Protein AF-A0A9D5SJC7-F1 (afdb_monomer_lite)

Structure (mmCIF, N/CA/C/O backbone):
data_AF-A0A9D5SJC7-F1
#
_entry.id   AF-A0A9D5SJC7-F1
#
loop_
_atom_site.group_PDB
_atom_site.id
_atom_site.type_symbol
_atom_site.label_atom_id
_atom_site.label_alt_id
_atom_site.label_comp_id
_atom_site.label_asym_id
_atom_site.label_entity_id
_atom_site.label_seq_id
_atom_site.pdbx_PDB_ins_code
_atom_site.Cartn_x
_atom_site.Cartn_y
_atom_site.Cartn_z
_atom_site.occupancy
_atom_site.B_iso_or_equiv
_atom_site.auth_seq_id
_atom_site.auth_comp_id
_atom_site.auth_asym_id
_atom_site.auth_atom_id
_atom_site.pdbx_PDB_model_num
ATOM 1 N N . MET A 1 1 ? 30.815 4.112 -34.346 1.00 65.75 1 MET A N 1
ATOM 2 C CA . MET A 1 1 ? 30.747 5.281 -33.435 1.00 65.75 1 MET A CA 1
ATOM 3 C C . MET A 1 1 ? 29.321 5.769 -33.195 1.00 65.75 1 MET A C 1
ATOM 5 O O . MET A 1 1 ? 28.910 5.738 -32.048 1.00 65.75 1 MET A O 1
ATOM 9 N N . ARG A 1 2 ? 28.527 6.136 -34.217 1.00 76.25 2 ARG A N 1
ATOM 10 C CA . ARG A 1 2 ? 27.119 6.562 -34.016 1.00 76.25 2 ARG A CA 1
ATOM 11 C C . ARG A 1 2 ? 26.259 5.520 -33.290 1.00 76.25 2 ARG A C 1
ATOM 13 O O . ARG A 1 2 ? 25.579 5.861 -32.335 1.00 76.25 2 ARG A O 1
ATOM 20 N N . SER A 1 3 ? 26.364 4.251 -33.681 1.00 81.38 3 SER A N 1
ATOM 21 C CA . SER A 1 3 ? 25.630 3.148 -33.047 1.00 81.38 3 SER A CA 1
ATOM 22 C C . SER A 1 3 ? 26.010 2.964 -31.575 1.00 81.38 3 SER A C 1
ATOM 24 O O . SER A 1 3 ? 25.138 2.770 -30.748 1.00 81.38 3 SER A O 1
ATOM 26 N N . PHE A 1 4 ? 27.295 3.119 -31.234 1.00 84.50 4 PHE A N 1
ATOM 27 C CA . PHE A 1 4 ? 27.781 3.026 -29.852 1.00 84.50 4 PHE A CA 1
ATOM 28 C C . PHE A 1 4 ? 27.215 4.145 -28.965 1.00 84.50 4 PHE A C 1
ATOM 30 O O . PHE A 1 4 ? 26.781 3.882 -27.850 1.00 84.50 4 PHE A O 1
ATOM 37 N N . ILE A 1 5 ? 27.146 5.378 -29.483 1.00 89.38 5 ILE A N 1
ATOM 38 C CA . ILE A 1 5 ? 26.544 6.518 -28.773 1.00 89.38 5 ILE A CA 1
ATOM 39 C C . ILE A 1 5 ? 25.044 6.286 -28.553 1.00 89.38 5 ILE A C 1
ATOM 41 O O . ILE A 1 5 ? 24.547 6.523 -27.458 1.00 89.38 5 ILE A O 1
ATOM 45 N N . ILE A 1 6 ? 24.329 5.787 -29.567 1.00 90.81 6 ILE A N 1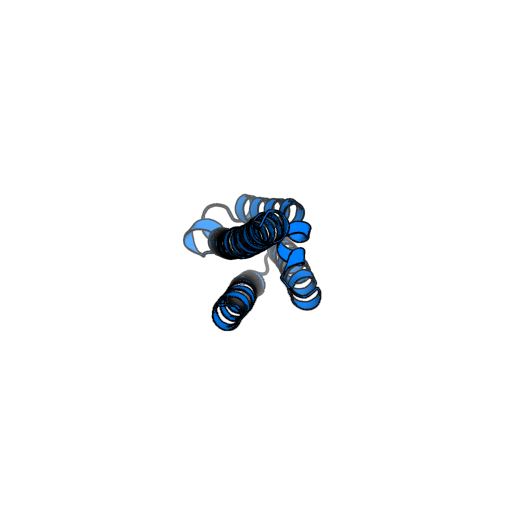
ATOM 46 C CA . ILE A 1 6 ? 22.891 5.494 -29.465 1.00 90.81 6 ILE A CA 1
ATOM 47 C C . ILE A 1 6 ? 22.633 4.388 -28.434 1.00 90.81 6 ILE A C 1
ATOM 49 O O . ILE A 1 6 ? 21.768 4.547 -27.579 1.00 90.81 6 ILE A O 1
ATOM 53 N N . THR A 1 7 ? 23.401 3.296 -28.464 1.00 91.31 7 THR A N 1
ATOM 54 C CA . THR A 1 7 ? 23.271 2.212 -27.480 1.00 91.31 7 THR A CA 1
ATOM 55 C C . THR A 1 7 ? 23.606 2.690 -26.068 1.00 91.31 7 THR A C 1
ATOM 57 O O . THR A 1 7 ? 22.888 2.353 -25.134 1.00 91.31 7 THR A O 1
ATOM 60 N N . SER A 1 8 ? 24.644 3.516 -25.906 1.00 89.81 8 SER A N 1
ATOM 61 C CA . SER A 1 8 ? 24.997 4.095 -24.606 1.00 89.81 8 SER A CA 1
ATOM 62 C C . SER A 1 8 ? 23.902 5.026 -24.076 1.00 89.81 8 SER A C 1
ATOM 64 O O . SER A 1 8 ? 23.569 4.942 -22.900 1.00 89.81 8 SER A O 1
ATOM 66 N N . LEU A 1 9 ? 23.294 5.855 -24.931 1.00 91.12 9 LEU A N 1
ATOM 67 C CA . LEU A 1 9 ? 22.158 6.704 -24.555 1.00 91.12 9 LEU A CA 1
ATOM 68 C C . LEU A 1 9 ? 20.939 5.882 -24.132 1.00 91.12 9 LEU A C 1
ATOM 70 O O . LEU A 1 9 ? 20.316 6.199 -23.122 1.00 91.12 9 LEU A O 1
ATOM 74 N N . LEU A 1 10 ? 20.613 4.822 -24.876 1.00 91.19 10 LEU A N 1
ATOM 75 C CA . LEU A 1 10 ? 19.519 3.913 -24.526 1.00 91.19 10 LEU A CA 1
ATOM 76 C C . LEU A 1 10 ? 19.773 3.227 -23.183 1.00 91.19 10 LEU A C 1
ATOM 78 O O . LEU A 1 10 ? 18.875 3.177 -22.351 1.00 91.19 10 LEU A O 1
ATOM 82 N N . PHE A 1 11 ? 20.999 2.758 -22.948 1.00 87.94 11 PHE A N 1
ATOM 83 C CA . PHE A 1 11 ? 21.379 2.125 -21.689 1.00 87.94 11 PHE A CA 1
ATOM 84 C C . PHE A 1 11 ? 21.231 3.080 -20.498 1.00 87.94 11 PHE A C 1
ATOM 86 O O . PHE A 1 11 ? 20.576 2.740 -19.516 1.00 87.94 11 PHE A O 1
ATOM 93 N N . THR A 1 12 ? 21.743 4.310 -20.611 1.00 88.62 12 THR A N 1
ATOM 94 C CA . THR A 1 12 ? 21.561 5.339 -19.576 1.00 88.62 12 THR A CA 1
ATOM 95 C C . THR A 1 12 ? 20.083 5.658 -19.350 1.00 88.62 12 THR A C 1
ATOM 97 O O . THR A 1 12 ? 19.655 5.807 -18.211 1.00 88.62 12 THR A O 1
ATOM 100 N N . CYS A 1 13 ? 19.284 5.727 -20.417 1.00 88.56 13 CYS A N 1
ATOM 101 C CA . CYS A 1 13 ? 17.852 5.997 -20.315 1.00 88.56 13 CYS A CA 1
ATOM 102 C C . CYS A 1 13 ? 17.119 4.895 -19.533 1.00 88.56 13 CYS A C 1
ATOM 104 O O . CYS A 1 13 ? 16.322 5.207 -18.652 1.00 88.56 13 CYS A O 1
ATOM 106 N N . VAL A 1 14 ? 17.445 3.623 -19.785 1.00 86.44 14 VAL A N 1
ATOM 107 C CA . VAL A 1 14 ? 16.894 2.483 -19.035 1.00 86.44 14 VAL A CA 1
ATOM 108 C C . VAL A 1 14 ? 17.279 2.556 -17.556 1.00 86.44 14 VAL A C 1
ATOM 110 O O . VAL A 1 14 ? 16.403 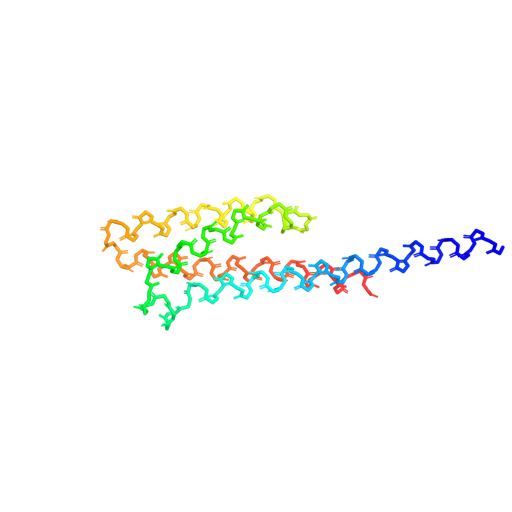2.431 -16.705 1.00 86.44 14 VAL A O 1
ATOM 113 N N . LEU A 1 15 ? 18.547 2.835 -17.235 1.00 85.00 15 LEU A N 1
ATOM 114 C CA . LEU A 1 15 ? 18.986 2.997 -15.842 1.00 85.00 15 LEU A CA 1
ATOM 115 C C . LEU A 1 15 ? 18.252 4.139 -15.129 1.00 85.00 15 LEU A C 1
ATOM 117 O O . LEU A 1 15 ? 17.838 3.980 -13.983 1.00 85.00 15 LEU A O 1
ATOM 121 N N . CYS A 1 16 ? 18.044 5.273 -15.806 1.00 86.12 16 CYS A N 1
ATOM 122 C CA . CYS A 1 16 ? 17.256 6.371 -15.252 1.00 86.12 16 CYS A CA 1
ATOM 123 C C . CYS A 1 16 ? 15.821 5.932 -14.950 1.00 86.12 16 CYS A C 1
ATOM 125 O O . CYS A 1 16 ? 15.327 6.224 -13.867 1.00 86.12 16 CYS A O 1
ATOM 127 N N . VAL A 1 17 ? 15.160 5.223 -15.872 1.00 84.25 17 VAL A N 1
ATOM 128 C CA . VAL A 1 17 ? 13.790 4.727 -15.662 1.00 84.25 17 VAL A CA 1
ATOM 129 C C . VAL A 1 17 ? 13.720 3.805 -14.448 1.00 84.25 17 VAL A C 1
ATOM 131 O O . VAL A 1 17 ? 12.860 4.012 -13.598 1.00 84.25 17 VAL A O 1
ATOM 134 N N . ILE A 1 18 ? 14.650 2.853 -14.330 1.00 82.44 18 ILE A N 1
ATOM 135 C CA . ILE A 1 18 ? 14.724 1.933 -13.187 1.00 82.44 18 ILE A CA 1
ATOM 136 C C . ILE A 1 18 ? 14.893 2.720 -11.876 1.00 82.44 18 ILE A C 1
ATOM 138 O O . ILE A 1 18 ? 14.156 2.504 -10.919 1.00 82.44 18 ILE A O 1
ATOM 142 N N . PHE A 1 19 ? 15.802 3.698 -11.840 1.00 82.62 19 PHE A N 1
ATOM 143 C CA . PHE A 1 19 ? 16.040 4.504 -10.641 1.00 82.62 19 PHE A CA 1
ATOM 144 C C . PHE A 1 19 ? 14.840 5.385 -10.256 1.00 82.62 19 PHE A C 1
ATOM 146 O O . PHE A 1 19 ? 14.482 5.477 -9.081 1.00 82.62 19 PHE A O 1
ATOM 153 N N . PHE A 1 20 ? 14.202 6.046 -11.228 1.00 84.44 20 PHE A N 1
ATOM 154 C CA . PHE A 1 20 ? 13.012 6.865 -10.975 1.00 84.44 20 PHE A CA 1
ATOM 155 C C . PHE A 1 20 ? 11.844 6.022 -10.476 1.00 84.44 20 PHE A C 1
ATOM 157 O O . PHE A 1 20 ? 11.158 6.424 -9.538 1.00 84.44 20 PHE A O 1
ATOM 164 N N . ASN A 1 21 ? 11.648 4.852 -11.075 1.00 83.88 21 ASN A N 1
ATOM 165 C CA . ASN A 1 21 ? 10.625 3.910 -10.663 1.00 83.88 21 ASN A CA 1
ATOM 166 C C . ASN A 1 21 ? 10.853 3.417 -9.227 1.00 83.88 21 ASN A C 1
ATOM 168 O O . ASN A 1 21 ? 9.930 3.462 -8.415 1.00 83.88 21 ASN A O 1
ATOM 172 N N . GLY A 1 22 ? 12.097 3.081 -8.879 1.00 83.19 22 GLY A N 1
ATOM 173 C CA . GLY A 1 22 ? 12.430 2.642 -7.530 1.00 83.19 22 GLY A CA 1
ATOM 174 C C . GLY A 1 22 ? 12.166 3.692 -6.454 1.00 83.19 22 GLY A C 1
ATOM 175 O O . GLY A 1 22 ? 11.570 3.404 -5.415 1.00 83.19 22 GLY A O 1
ATOM 176 N N . ASN A 1 23 ? 12.535 4.948 -6.723 1.00 84.62 23 ASN A N 1
ATOM 177 C CA . ASN A 1 23 ? 12.210 6.056 -5.821 1.00 84.62 23 ASN A CA 1
ATOM 178 C C . ASN A 1 23 ? 10.700 6.283 -5.704 1.00 84.62 23 ASN A C 1
ATOM 180 O O . ASN A 1 23 ? 10.197 6.550 -4.616 1.00 84.62 23 ASN A O 1
ATOM 184 N N . TYR A 1 24 ? 9.977 6.168 -6.816 1.00 87.88 24 TYR A N 1
ATOM 185 C CA . TYR A 1 24 ? 8.535 6.360 -6.840 1.00 87.88 24 TYR A CA 1
ATOM 186 C C . TYR A 1 24 ? 7.791 5.294 -6.021 1.00 87.88 24 TYR A C 1
ATOM 188 O O . TYR A 1 24 ? 6.876 5.632 -5.268 1.00 87.88 24 TYR A O 1
ATOM 196 N N . ILE A 1 25 ? 8.201 4.026 -6.110 1.00 87.25 25 ILE A N 1
ATOM 197 C CA . ILE A 1 25 ? 7.608 2.932 -5.328 1.00 87.25 25 ILE A CA 1
ATOM 198 C C . ILE A 1 25 ? 7.903 3.103 -3.836 1.00 87.25 25 ILE A C 1
ATOM 200 O O . ILE A 1 25 ? 6.979 2.999 -3.033 1.00 87.25 25 ILE A O 1
ATOM 204 N N . ASN A 1 26 ? 9.140 3.448 -3.463 1.00 87.00 26 ASN A N 1
ATOM 205 C CA . ASN A 1 26 ? 9.485 3.726 -2.064 1.00 87.00 26 ASN A CA 1
ATOM 206 C C . ASN A 1 26 ? 8.646 4.875 -1.491 1.00 87.00 26 ASN A C 1
ATOM 208 O O . ASN A 1 26 ? 8.041 4.726 -0.434 1.00 87.00 26 ASN A O 1
ATOM 212 N N . SER A 1 27 ? 8.539 5.988 -2.223 1.00 88.06 27 SER A N 1
ATOM 213 C CA . SER A 1 27 ? 7.714 7.127 -1.805 1.00 88.06 27 SER A CA 1
ATOM 214 C C . SER A 1 27 ? 6.231 6.757 -1.704 1.00 88.06 27 SER A C 1
ATOM 216 O O . SER A 1 27 ? 5.535 7.242 -0.815 1.00 88.06 27 SER A O 1
ATOM 218 N N . SER A 1 28 ? 5.745 5.872 -2.579 1.00 89.50 28 SER A N 1
ATOM 219 C CA . SER A 1 28 ? 4.365 5.386 -2.522 1.00 89.50 28 SER A CA 1
ATOM 220 C C . SER A 1 28 ? 4.113 4.507 -1.299 1.00 89.50 28 SER A C 1
ATOM 222 O O . SER A 1 28 ? 3.073 4.639 -0.660 1.00 89.50 28 SER A O 1
ATOM 224 N N . ALA A 1 29 ? 5.062 3.636 -0.950 1.00 89.69 29 ALA A N 1
ATOM 225 C CA . ALA A 1 29 ? 4.987 2.811 0.250 1.00 89.69 29 ALA A CA 1
ATOM 226 C C . ALA A 1 29 ? 5.011 3.669 1.525 1.00 89.69 29 ALA A C 1
ATOM 228 O O . ALA A 1 29 ? 4.184 3.463 2.409 1.00 89.69 29 ALA A O 1
ATOM 229 N N . GLU A 1 30 ? 5.892 4.671 1.593 1.00 91.00 30 GLU A N 1
ATOM 230 C CA . GLU A 1 30 ? 5.953 5.620 2.714 1.00 91.00 30 GLU A CA 1
ATOM 231 C C . GLU A 1 30 ? 4.632 6.379 2.893 1.00 91.00 30 GLU A C 1
ATOM 233 O O . GLU A 1 30 ? 4.115 6.453 4.006 1.00 91.00 30 GLU A O 1
ATOM 238 N N . TYR A 1 31 ? 4.032 6.864 1.801 1.00 91.62 31 TYR A N 1
ATOM 239 C CA . TYR A 1 31 ? 2.739 7.551 1.852 1.00 91.62 31 TYR A CA 1
ATOM 240 C C . TYR A 1 31 ? 1.605 6.644 2.355 1.00 91.62 31 TYR A C 1
ATOM 242 O O . TYR A 1 31 ? 0.756 7.071 3.140 1.00 91.62 31 TYR A O 1
ATOM 250 N N . ILE A 1 32 ? 1.583 5.380 1.916 1.00 92.19 32 ILE A N 1
ATOM 251 C CA . ILE A 1 32 ? 0.607 4.390 2.390 1.00 92.19 32 ILE A CA 1
ATOM 252 C C . ILE A 1 32 ? 0.752 4.184 3.900 1.00 92.19 32 ILE A C 1
ATOM 254 O O . ILE A 1 32 ? -0.255 4.203 4.606 1.00 92.19 32 ILE A O 1
ATOM 258 N N . VAL A 1 33 ? 1.986 4.031 4.392 1.00 92.75 33 VAL A N 1
ATOM 259 C CA . VAL A 1 33 ? 2.281 3.872 5.824 1.00 92.75 33 VAL A CA 1
ATOM 260 C C . VAL A 1 33 ? 1.825 5.094 6.616 1.00 92.75 33 VAL A C 1
ATOM 262 O O . VAL A 1 33 ? 1.137 4.927 7.619 1.00 92.75 33 VAL A O 1
ATOM 265 N N . GLU A 1 34 ? 2.125 6.306 6.144 1.00 90.88 34 GLU A N 1
ATOM 266 C CA . GLU A 1 34 ? 1.702 7.557 6.788 1.00 90.88 34 GLU A CA 1
ATOM 267 C C . GLU A 1 34 ? 0.172 7.630 6.935 1.00 90.88 34 GLU A C 1
ATOM 269 O O . GLU A 1 34 ? -0.343 8.005 7.988 1.00 90.88 34 GLU A O 1
ATOM 274 N N . CYS A 1 35 ? -0.580 7.209 5.911 1.00 88.25 35 CYS A N 1
ATOM 275 C CA . CYS A 1 35 ? -2.044 7.200 5.959 1.00 88.25 35 CYS A CA 1
ATOM 276 C C . CYS A 1 35 ? -2.610 6.244 7.014 1.00 88.25 35 CYS A C 1
ATOM 278 O O . CYS A 1 35 ? -3.715 6.466 7.503 1.00 88.25 35 CYS A O 1
ATOM 280 N N . VAL A 1 36 ? -1.889 5.180 7.362 1.00 89.38 36 VAL A N 1
ATOM 281 C CA . VAL A 1 36 ? -2.343 4.179 8.334 1.00 89.38 36 VAL A CA 1
ATOM 282 C C . VAL A 1 36 ? -1.553 4.211 9.634 1.00 89.38 36 VAL A C 1
ATOM 284 O O . VAL A 1 36 ? -1.714 3.293 10.432 1.00 89.38 36 VAL A O 1
ATOM 287 N N . GLU A 1 37 ? -0.734 5.229 9.887 1.00 88.44 37 GLU A N 1
ATOM 288 C CA . GLU A 1 37 ? 0.023 5.394 11.131 1.00 88.44 37 GLU A CA 1
ATOM 289 C C . GLU A 1 37 ? -0.887 5.867 12.277 1.00 88.44 37 GLU A C 1
ATOM 291 O O . GLU A 1 37 ? -1.799 6.663 12.062 1.00 88.44 37 GLU A O 1
ATOM 296 N N . ASP A 1 38 ? -0.663 5.380 13.507 1.00 81.50 38 ASP A N 1
ATOM 297 C CA . ASP A 1 38 ? -1.584 5.591 14.644 1.00 81.50 38 ASP A CA 1
ATOM 298 C C . ASP A 1 38 ? -1.872 7.070 14.907 1.00 81.50 38 ASP A C 1
ATOM 300 O O . ASP A 1 38 ? -3.031 7.459 15.019 1.00 81.50 38 ASP A O 1
ATOM 304 N N . ALA A 1 39 ? -0.837 7.911 14.931 1.00 76.69 39 ALA A N 1
ATOM 305 C CA . ALA A 1 39 ? -0.993 9.328 15.250 1.00 76.69 39 ALA A CA 1
ATOM 306 C C . ALA A 1 39 ? -1.852 10.088 14.225 1.00 76.69 39 ALA A C 1
ATOM 308 O O . ALA A 1 39 ? -2.623 10.973 14.594 1.00 76.69 39 ALA A O 1
ATOM 309 N N . HIS A 1 40 ? -1.721 9.748 12.943 1.00 75.88 40 HIS A N 1
ATOM 310 C CA . HIS A 1 40 ? -2.442 10.417 11.860 1.00 75.88 40 HIS A CA 1
ATOM 311 C C . HIS A 1 40 ? -3.844 9.847 11.681 1.00 75.88 40 HIS A C 1
ATOM 313 O O . HIS A 1 40 ? -4.818 10.589 11.549 1.00 75.88 40 HIS A O 1
ATOM 319 N N . PHE A 1 41 ? -3.948 8.520 11.747 1.00 83.44 41 PHE A N 1
ATOM 320 C CA . PHE A 1 41 ? -5.204 7.810 11.594 1.00 83.44 41 PHE A CA 1
ATOM 321 C C . PHE A 1 41 ? -6.161 8.100 12.751 1.00 83.44 41 PHE A C 1
ATOM 323 O O . PHE A 1 41 ? -7.345 8.286 12.511 1.00 83.44 41 PHE A O 1
ATOM 330 N N . GLU A 1 42 ? -5.690 8.182 14.000 1.00 86.75 42 GLU A N 1
ATOM 331 C CA . GLU A 1 42 ? -6.559 8.501 15.143 1.00 86.75 42 GLU A CA 1
ATOM 332 C C . GLU A 1 42 ? -7.054 9.959 15.133 1.00 86.75 42 GLU A C 1
ATOM 334 O O . GLU A 1 42 ? -8.136 10.237 15.653 1.00 86.75 42 GLU A O 1
ATOM 339 N N . ALA A 1 43 ? -6.301 10.883 14.526 1.00 86.62 43 ALA A N 1
ATOM 340 C CA . ALA A 1 43 ? -6.679 12.294 14.426 1.00 86.62 43 ALA A CA 1
ATOM 341 C C . ALA A 1 43 ? -7.796 12.541 13.397 1.00 86.62 43 ALA A C 1
ATOM 343 O O . ALA A 1 43 ? -8.689 13.354 13.641 1.00 86.62 43 ALA A O 1
ATOM 344 N N . ASP A 1 44 ? -7.752 11.840 12.261 1.00 91.44 44 ASP A N 1
ATOM 345 C CA . ASP A 1 44 ? -8.780 11.884 11.217 1.00 91.44 44 ASP A CA 1
ATOM 346 C C . ASP A 1 44 ? -8.900 10.519 10.511 1.00 91.44 44 ASP A C 1
ATOM 348 O O . ASP A 1 44 ? -8.319 10.315 9.438 1.00 91.44 44 ASP A O 1
ATOM 352 N N . PRO A 1 45 ? -9.647 9.561 11.094 1.00 88.94 45 PRO A N 1
ATOM 353 C CA . PRO A 1 45 ? -9.764 8.219 10.528 1.00 88.94 45 PRO A CA 1
ATOM 354 C C . PRO A 1 45 ? -10.413 8.220 9.142 1.00 88.94 45 PRO A C 1
ATOM 356 O O . PRO A 1 45 ? -9.966 7.519 8.237 1.00 88.94 45 PRO A O 1
ATOM 359 N N . VAL A 1 46 ? -11.459 9.033 8.958 1.00 92.38 46 VAL A N 1
ATOM 360 C CA . VAL A 1 46 ? -12.231 9.081 7.710 1.00 92.38 46 VAL A CA 1
ATOM 361 C C . VAL A 1 46 ? -11.382 9.665 6.588 1.00 92.38 46 VAL A C 1
ATOM 363 O O . VAL A 1 46 ? -11.247 9.030 5.542 1.00 92.38 46 VAL A O 1
ATOM 366 N N . GLY A 1 47 ? -10.757 10.824 6.811 1.00 91.56 47 GLY A N 1
ATOM 367 C CA . GLY A 1 47 ? -9.902 11.448 5.805 1.00 91.56 47 GLY A CA 1
ATOM 368 C C . GLY A 1 47 ? -8.627 10.651 5.533 1.00 91.56 47 GLY A C 1
ATOM 369 O O . GLY A 1 47 ? -8.087 10.704 4.430 1.00 91.56 47 GLY A O 1
ATOM 370 N N . SER A 1 48 ? -8.136 9.870 6.495 1.00 92.69 48 SER A N 1
ATOM 371 C CA . SER A 1 48 ? -6.998 8.967 6.280 1.00 92.69 48 SER A CA 1
ATOM 372 C C . SER A 1 48 ? -7.357 7.780 5.382 1.00 92.69 48 SER A C 1
ATOM 374 O O . SER A 1 48 ? -6.612 7.489 4.447 1.00 92.69 48 SER A O 1
ATOM 376 N N . ILE A 1 49 ? -8.528 7.162 5.584 1.00 93.31 49 ILE A N 1
ATOM 377 C CA . ILE A 1 49 ? -9.042 6.109 4.691 1.00 93.31 49 ILE A CA 1
ATOM 378 C C . ILE A 1 49 ? -9.280 6.668 3.283 1.00 93.31 49 ILE A C 1
ATOM 380 O O . ILE A 1 49 ? -8.805 6.089 2.312 1.00 93.31 49 ILE A O 1
ATOM 384 N N . GLU A 1 50 ? -9.946 7.818 3.153 1.00 94.19 50 GLU A N 1
ATOM 385 C CA . GLU A 1 50 ? -10.242 8.413 1.839 1.00 94.19 50 GLU A CA 1
ATOM 386 C C . GLU A 1 50 ? -8.977 8.793 1.058 1.00 94.19 50 GLU A C 1
ATOM 388 O O . GLU A 1 50 ? -8.910 8.601 -0.161 1.00 94.19 50 GLU A O 1
ATOM 393 N N . ARG A 1 51 ? -7.955 9.316 1.749 1.00 93.88 51 ARG A N 1
ATOM 394 C CA . ARG A 1 51 ? -6.647 9.608 1.146 1.00 93.88 51 ARG A CA 1
ATOM 395 C C . ARG A 1 51 ? -5.953 8.340 0.679 1.00 93.88 51 ARG A C 1
ATOM 397 O O . ARG A 1 51 ? -5.454 8.325 -0.443 1.00 93.88 51 ARG A O 1
ATOM 404 N N . LEU A 1 52 ? -5.968 7.286 1.492 1.00 94.69 52 LEU A N 1
ATOM 405 C CA . LEU A 1 52 ? -5.396 5.994 1.127 1.00 94.69 52 LEU A CA 1
ATOM 406 C C . LEU A 1 52 ? -6.094 5.395 -0.103 1.00 94.69 52 LEU A C 1
ATOM 408 O O . LEU A 1 52 ? -5.423 5.004 -1.056 1.00 94.69 52 LEU A O 1
ATOM 412 N N . GLU A 1 53 ? -7.429 5.379 -0.118 1.00 94.81 53 GLU A N 1
ATOM 413 C CA . GLU A 1 53 ? -8.239 4.887 -1.240 1.00 94.81 53 GLU A CA 1
ATOM 414 C C . GLU A 1 53 ? -7.959 5.670 -2.529 1.00 94.81 53 GLU A C 1
ATOM 416 O O . GLU A 1 53 ? -7.733 5.084 -3.592 1.00 94.81 53 GLU A O 1
ATOM 421 N N . SER A 1 54 ? -7.944 7.002 -2.434 1.00 94.31 54 SER A N 1
ATOM 422 C CA . SER A 1 54 ? -7.699 7.887 -3.576 1.00 94.31 54 SER A CA 1
ATOM 423 C C . SER A 1 54 ? -6.283 7.713 -4.113 1.00 94.31 54 SER A C 1
ATOM 425 O O . SER A 1 54 ? -6.091 7.514 -5.314 1.00 94.31 54 SER A O 1
ATOM 427 N N . PHE A 1 55 ? -5.295 7.711 -3.218 1.00 94.06 55 PHE A N 1
ATOM 428 C CA . PHE A 1 55 ? -3.901 7.501 -3.575 1.00 94.06 55 PHE A CA 1
ATOM 429 C C . PHE A 1 55 ? -3.695 6.148 -4.250 1.00 94.06 55 PHE A C 1
ATOM 431 O O . PHE A 1 55 ? -3.067 6.079 -5.308 1.00 94.06 55 PHE A O 1
ATOM 438 N N . TRP A 1 56 ? -4.244 5.075 -3.679 1.00 94.56 56 TRP A N 1
ATOM 439 C CA . TRP A 1 56 ? -4.103 3.744 -4.248 1.00 94.56 56 TRP A CA 1
ATOM 440 C C . TRP A 1 56 ? -4.730 3.669 -5.639 1.00 94.56 56 TRP A C 1
ATOM 442 O O . TRP A 1 56 ? -4.071 3.256 -6.590 1.00 94.56 56 TRP A O 1
ATOM 452 N N . LYS A 1 57 ? -5.952 4.179 -5.808 1.00 93.25 57 LYS A N 1
ATOM 453 C CA . LYS A 1 57 ? -6.649 4.194 -7.100 1.00 93.25 57 LYS A CA 1
ATOM 454 C C . LYS A 1 57 ? -5.885 4.949 -8.193 1.00 93.25 57 LYS A C 1
ATOM 456 O O . LYS A 1 57 ? -5.893 4.529 -9.349 1.00 93.25 57 LYS A O 1
ATOM 461 N N . GLU A 1 58 ? -5.232 6.057 -7.852 1.00 92.38 58 GLU A N 1
ATOM 462 C CA . GLU A 1 58 ? -4.464 6.863 -8.809 1.00 92.38 58 GLU A CA 1
ATOM 463 C C . GLU A 1 58 ? -3.102 6.255 -9.171 1.00 92.38 58 GLU A C 1
ATOM 465 O O . GLU A 1 58 ? -2.578 6.501 -10.264 1.00 92.38 58 GLU A O 1
ATOM 470 N N . ASN A 1 59 ? -2.510 5.478 -8.261 1.00 90.19 59 ASN A N 1
ATOM 471 C CA . ASN A 1 59 ? -1.111 5.063 -8.360 1.00 90.19 59 ASN A CA 1
ATOM 472 C C . ASN A 1 59 ? -0.918 3.546 -8.534 1.00 90.19 59 ASN A C 1
ATOM 474 O O . ASN A 1 59 ? 0.159 3.135 -8.967 1.00 90.19 59 ASN A O 1
ATOM 478 N N . GLN A 1 60 ? -1.953 2.718 -8.341 1.00 88.81 60 GLN A N 1
ATOM 479 C CA . GLN A 1 60 ? -1.904 1.255 -8.496 1.00 88.81 60 GLN A CA 1
ATOM 480 C C . GLN A 1 60 ? -1.308 0.826 -9.843 1.00 88.81 60 GLN A C 1
ATOM 482 O O . GLN A 1 60 ? -0.440 -0.041 -9.887 1.00 88.81 60 GLN A O 1
ATOM 487 N N . ALA A 1 61 ? -1.719 1.459 -10.947 1.00 85.25 61 ALA A N 1
ATOM 488 C CA . ALA A 1 61 ? -1.216 1.123 -12.280 1.00 85.25 61 ALA A CA 1
ATOM 489 C C . ALA A 1 61 ? 0.288 1.405 -12.446 1.00 85.25 61 ALA A C 1
ATOM 491 O O . ALA A 1 61 ? 0.965 0.708 -13.196 1.00 85.25 61 ALA A O 1
ATOM 492 N N . LYS A 1 62 ? 0.811 2.424 -11.755 1.00 83.75 62 LYS A N 1
ATOM 493 C CA . LYS A 1 62 ? 2.233 2.789 -11.799 1.00 83.75 62 LYS A CA 1
ATOM 494 C C . LYS A 1 62 ? 3.056 1.859 -10.913 1.00 83.75 62 LYS A C 1
ATOM 496 O O . LYS A 1 62 ? 4.087 1.370 -11.352 1.00 83.75 62 LYS A O 1
ATOM 501 N N . VAL A 1 63 ? 2.565 1.561 -9.708 1.00 83.31 63 VAL A N 1
ATOM 502 C CA . VAL A 1 63 ? 3.183 0.580 -8.800 1.00 83.31 63 VAL A CA 1
ATOM 503 C C . VAL A 1 63 ? 3.214 -0.811 -9.455 1.00 83.31 63 VAL A C 1
ATOM 505 O O . VAL A 1 63 ? 4.228 -1.505 -9.409 1.00 83.31 63 VAL A O 1
ATOM 508 N N . GLY A 1 64 ? 2.152 -1.182 -10.175 1.00 80.75 64 GLY A N 1
ATOM 509 C CA . GLY A 1 64 ? 2.056 -2.452 -10.895 1.00 80.7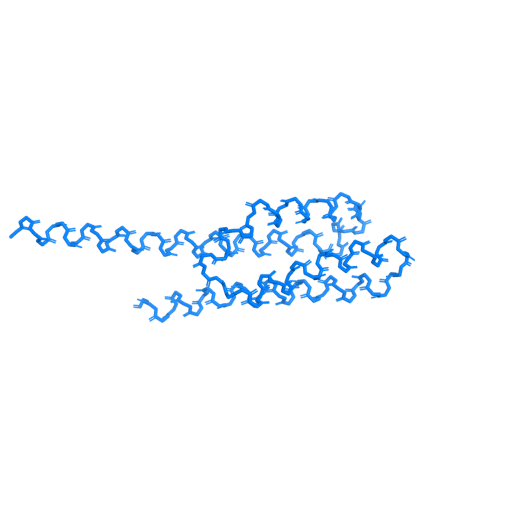5 64 GLY A CA 1
ATOM 510 C C . GLY A 1 64 ? 2.969 -2.614 -12.110 1.00 80.75 64 GLY A C 1
ATOM 511 O O . GLY A 1 64 ? 2.967 -3.678 -12.721 1.00 80.75 64 GLY A O 1
ATOM 512 N N . LEU A 1 65 ? 3.774 -1.606 -12.465 1.00 77.19 65 LEU A N 1
ATOM 513 C CA . LEU A 1 65 ? 4.831 -1.778 -13.467 1.00 77.19 65 LEU A CA 1
ATOM 514 C C . LEU A 1 65 ? 5.985 -2.647 -12.955 1.00 77.19 65 LEU A C 1
ATOM 516 O O . LEU A 1 65 ? 6.701 -3.225 -13.769 1.00 77.19 65 LEU A O 1
ATOM 520 N N . SER A 1 66 ? 6.172 -2.724 -11.633 1.00 74.00 66 SER A N 1
ATOM 521 C CA . SER A 1 66 ? 7.336 -3.399 -11.021 1.00 74.00 66 SER A CA 1
ATOM 522 C C . SER A 1 66 ? 6.977 -4.334 -9.871 1.00 74.00 66 SER A C 1
ATOM 524 O O . SER A 1 66 ? 7.795 -5.144 -9.448 1.00 74.00 66 SER A O 1
ATOM 526 N N . VAL A 1 67 ? 5.736 -4.263 -9.396 1.00 80.19 67 VAL A N 1
ATOM 527 C CA . VAL A 1 67 ? 5.203 -5.111 -8.332 1.00 80.19 67 VAL A CA 1
ATOM 528 C C . VAL A 1 67 ? 4.289 -6.177 -8.933 1.00 80.19 67 VAL A C 1
ATOM 530 O O . VAL A 1 67 ? 3.554 -5.916 -9.886 1.00 80.19 67 VAL A O 1
ATOM 533 N N . GLY A 1 68 ? 4.322 -7.388 -8.373 1.00 82.06 68 GLY A N 1
ATOM 534 C CA . GLY A 1 68 ? 3.446 -8.476 -8.794 1.00 82.06 68 GLY A CA 1
ATOM 535 C C . GLY A 1 68 ? 1.966 -8.174 -8.542 1.00 82.06 68 GLY A C 1
ATOM 536 O O . GLY A 1 68 ? 1.596 -7.530 -7.562 1.00 82.06 68 GLY A O 1
ATOM 537 N N . TYR A 1 69 ? 1.089 -8.687 -9.413 1.00 83.25 69 TYR A N 1
ATOM 538 C CA . TYR A 1 69 ? -0.366 -8.537 -9.258 1.00 83.25 69 TYR A CA 1
ATOM 539 C C . TYR A 1 69 ? -0.874 -9.048 -7.906 1.00 83.25 69 TYR A C 1
ATOM 541 O O . TYR A 1 69 ? -1.789 -8.469 -7.340 1.00 83.25 69 TYR A O 1
ATOM 549 N N . LYS A 1 70 ? -0.232 -10.081 -7.348 1.00 88.19 70 LYS A N 1
ATOM 550 C CA . LYS A 1 70 ? -0.596 -10.645 -6.047 1.00 88.19 70 LYS A CA 1
ATOM 551 C C . LYS A 1 70 ? -0.499 -9.608 -4.924 1.00 88.19 70 LYS A C 1
ATOM 553 O O . LYS A 1 70 ? -1.383 -9.544 -4.076 1.00 88.19 70 LYS A O 1
ATOM 558 N N . GLU A 1 71 ? 0.569 -8.823 -4.895 1.00 87.44 71 GLU A N 1
ATOM 559 C CA . GLU A 1 71 ? 0.796 -7.800 -3.876 1.00 87.44 71 GLU A CA 1
ATOM 560 C C . GLU A 1 71 ? -0.133 -6.592 -4.086 1.00 87.44 71 GLU A C 1
ATOM 562 O O . GLU A 1 71 ? -0.632 -6.026 -3.113 1.00 87.44 71 GLU A O 1
ATOM 567 N N . LEU A 1 72 ? -0.435 -6.240 -5.343 1.00 89.94 72 LEU A N 1
ATOM 568 C CA . LEU A 1 72 ? -1.406 -5.187 -5.674 1.00 89.94 72 LEU A CA 1
ATOM 569 C C . LEU A 1 72 ? -2.834 -5.563 -5.257 1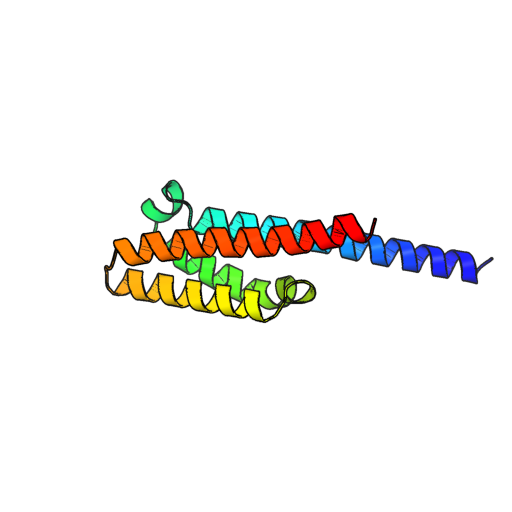.00 89.94 72 LEU A C 1
ATOM 571 O O . LEU A 1 72 ? -3.555 -4.740 -4.688 1.00 89.94 72 LEU A O 1
ATOM 575 N N . ASP A 1 73 ? -3.247 -6.793 -5.547 1.00 92.50 73 ASP A N 1
ATOM 576 C CA . ASP A 1 73 ? -4.572 -7.298 -5.195 1.00 92.50 73 ASP A CA 1
ATOM 577 C C . ASP A 1 73 ? -4.696 -7.377 -3.671 1.00 92.50 73 ASP A C 1
ATOM 579 O O . ASP A 1 73 ? -5.644 -6.840 -3.105 1.00 92.50 73 ASP A O 1
ATOM 583 N N . ARG A 1 74 ? -3.662 -7.895 -2.987 1.00 94.00 74 ARG A N 1
ATOM 584 C CA . ARG A 1 74 ? -3.597 -7.921 -1.517 1.00 94.00 74 ARG A CA 1
ATOM 585 C C . ARG A 1 74 ? -3.746 -6.527 -0.906 1.00 94.00 74 ARG A C 1
ATOM 587 O O . ARG A 1 74 ? -4.502 -6.371 0.046 1.00 94.00 74 ARG A O 1
ATOM 594 N N . MET A 1 75 ? -3.042 -5.520 -1.423 1.00 94.44 75 MET A N 1
ATOM 595 C CA . MET A 1 75 ? -3.176 -4.145 -0.927 1.00 94.44 75 MET A CA 1
ATOM 596 C C . MET A 1 75 ? -4.593 -3.597 -1.153 1.00 94.44 75 MET A C 1
ATOM 598 O O . MET A 1 75 ? -5.157 -2.964 -0.264 1.00 94.44 75 MET A O 1
ATOM 602 N N . SER A 1 76 ? -5.191 -3.876 -2.313 1.00 95.06 76 SER A N 1
ATOM 603 C CA . SER A 1 76 ? -6.562 -3.451 -2.630 1.00 95.06 76 SER A CA 1
ATOM 604 C C . SER A 1 76 ? -7.581 -4.065 -1.669 1.00 95.06 76 SER A C 1
ATOM 606 O O . SER A 1 76 ? -8.421 -3.346 -1.129 1.00 95.06 76 SER A O 1
ATOM 608 N N . ASP A 1 77 ? -7.466 -5.368 -1.409 1.00 96.88 77 ASP A N 1
ATOM 609 C CA . ASP A 1 77 ? -8.333 -6.092 -0.478 1.00 96.88 77 ASP A CA 1
ATOM 610 C C . ASP A 1 77 ? -8.210 -5.528 0.942 1.00 96.88 77 ASP A C 1
ATOM 612 O O . ASP A 1 77 ? -9.214 -5.250 1.592 1.00 96.88 77 ASP A O 1
ATOM 616 N N . LEU A 1 78 ? -6.983 -5.259 1.402 1.00 97.19 78 LEU A N 1
ATOM 617 C CA . LEU A 1 78 ? -6.745 -4.682 2.726 1.00 97.19 78 LEU A CA 1
ATOM 618 C C . LEU A 1 78 ? -7.335 -3.272 2.880 1.00 97.19 78 LEU A C 1
ATOM 620 O O . LEU A 1 78 ? -7.837 -2.936 3.950 1.00 97.19 78 LEU A O 1
ATOM 624 N N . ILE A 1 79 ? -7.305 -2.443 1.834 1.00 96.00 79 ILE A N 1
ATOM 625 C CA . ILE A 1 79 ? -7.923 -1.108 1.863 1.00 96.00 79 ILE A CA 1
ATOM 626 C C . ILE A 1 79 ? -9.453 -1.220 1.968 1.00 96.00 79 ILE A C 1
ATOM 628 O O . ILE A 1 79 ? -10.072 -0.499 2.755 1.00 96.00 79 ILE A O 1
ATOM 632 N N . ILE A 1 80 ? -10.061 -2.155 1.230 1.00 96.62 80 ILE A N 1
ATOM 633 C CA . ILE A 1 80 ? -11.506 -2.428 1.297 1.00 96.62 80 ILE A CA 1
ATOM 634 C C . ILE A 1 80 ? -11.894 -2.941 2.690 1.00 96.62 80 ILE A C 1
ATOM 636 O O . ILE A 1 80 ? -12.872 -2.471 3.281 1.00 96.62 80 ILE A O 1
ATOM 640 N N . ASP A 1 81 ? -11.113 -3.871 3.236 1.00 96.75 81 ASP A N 1
ATOM 641 C CA . ASP A 1 81 ? -11.307 -4.407 4.581 1.00 96.75 81 ASP A CA 1
ATOM 642 C C . ASP A 1 81 ? -11.195 -3.302 5.636 1.00 96.75 81 ASP A C 1
ATOM 644 O O . ASP A 1 81 ? -12.024 -3.231 6.544 1.00 96.75 81 ASP A O 1
ATOM 648 N N . LEU A 1 82 ? -10.227 -2.389 5.499 1.00 96.44 82 LEU A N 1
ATOM 649 C CA . LEU A 1 82 ? -10.044 -1.268 6.420 1.00 96.44 82 LEU A CA 1
ATOM 650 C C . LEU A 1 82 ? -11.298 -0.391 6.494 1.00 96.44 82 LEU A C 1
ATOM 652 O O . LEU A 1 82 ? -11.791 -0.122 7.592 1.00 96.44 82 LEU A O 1
ATOM 656 N N . ARG A 1 83 ? -11.830 0.028 5.338 1.00 95.88 83 ARG A N 1
ATOM 657 C CA . ARG A 1 83 ? -13.083 0.795 5.252 1.00 95.88 83 ARG A CA 1
ATOM 658 C C . ARG A 1 83 ? -14.237 0.013 5.873 1.00 95.88 83 ARG A C 1
ATOM 660 O O . ARG A 1 83 ? -14.964 0.556 6.702 1.00 95.88 83 ARG A O 1
ATOM 667 N N . THR A 1 84 ? -14.368 -1.263 5.526 1.00 96.44 84 THR A N 1
ATOM 668 C CA . THR A 1 84 ? -15.458 -2.121 6.003 1.00 96.44 84 THR A CA 1
ATOM 669 C C . THR A 1 84 ? -15.443 -2.253 7.527 1.00 96.44 84 THR A C 1
ATOM 671 O O . THR A 1 84 ? -16.455 -2.011 8.184 1.00 96.44 84 THR A O 1
ATOM 674 N N . TYR A 1 85 ? -14.298 -2.587 8.128 1.00 96.25 85 TYR A N 1
ATOM 675 C CA . TYR A 1 85 ? -14.193 -2.722 9.582 1.00 96.25 85 TYR A CA 1
ATOM 676 C C . TYR A 1 85 ? -14.345 -1.389 10.312 1.00 96.25 85 TYR A C 1
ATOM 678 O O . TYR A 1 85 ? -14.899 -1.366 11.414 1.00 96.25 85 TYR A O 1
ATOM 686 N N . PHE A 1 86 ? -13.911 -0.288 9.696 1.00 94.75 86 PHE A N 1
ATOM 687 C CA . PHE A 1 86 ? -14.138 1.050 10.226 1.00 94.75 86 PHE A CA 1
ATOM 688 C C . PHE A 1 86 ? -15.635 1.391 10.279 1.00 94.75 86 PHE A C 1
ATOM 690 O O . PHE A 1 86 ? -16.128 1.811 11.324 1.00 94.75 86 PHE A O 1
ATOM 697 N N . GLU A 1 87 ? -16.378 1.144 9.198 1.00 95.06 87 GLU A N 1
ATOM 698 C CA . GLU A 1 87 ? -17.828 1.381 9.136 1.00 95.06 87 GLU A CA 1
ATOM 699 C C . GLU A 1 87 ? -18.621 0.483 10.095 1.00 95.06 87 GLU A C 1
ATOM 701 O O . GLU A 1 87 ? -19.628 0.908 10.662 1.00 95.06 87 GLU A O 1
ATOM 706 N N . LEU A 1 88 ? -18.143 -0.741 10.329 1.00 95.75 88 LEU A N 1
ATOM 707 C CA . LEU A 1 88 ? -18.708 -1.667 11.314 1.00 95.75 88 LEU A CA 1
ATOM 708 C C . LEU A 1 88 ? -18.347 -1.313 12.768 1.00 95.75 88 LEU A C 1
ATOM 710 O O . LEU A 1 88 ? -18.860 -1.947 13.692 1.00 95.75 88 LEU A O 1
ATOM 714 N N . GLY A 1 89 ? -17.463 -0.335 12.992 1.00 92.75 89 GLY A N 1
ATOM 715 C CA . GLY A 1 89 ? -16.992 0.052 14.323 1.00 92.75 89 GLY A CA 1
ATOM 716 C C . GLY A 1 89 ? -16.107 -0.999 15.004 1.00 92.75 89 GLY A C 1
ATOM 717 O O . GLY A 1 89 ? -15.977 -0.990 16.228 1.00 92.75 89 GLY A O 1
ATOM 718 N N . ASN A 1 90 ? -15.504 -1.917 14.241 1.00 94.81 90 ASN A N 1
ATOM 719 C CA . ASN A 1 90 ? -14.650 -2.977 14.775 1.00 94.81 90 ASN A CA 1
ATOM 720 C C . ASN A 1 90 ? -13.198 -2.492 14.910 1.00 94.81 90 ASN A C 1
ATOM 722 O O . ASN A 1 90 ? -12.362 -2.707 14.032 1.00 94.81 90 ASN A O 1
ATOM 726 N N . SER A 1 91 ? -12.895 -1.831 16.029 1.00 90.94 91 SER A N 1
ATOM 727 C CA . SER A 1 91 ? -11.585 -1.215 16.277 1.00 90.94 91 SER A CA 1
ATOM 728 C C . SER A 1 91 ? -10.413 -2.198 16.265 1.00 90.94 91 SER A C 1
ATOM 730 O O . SER A 1 91 ? -9.306 -1.816 15.884 1.00 90.94 91 SER A O 1
ATOM 732 N N . ASP A 1 92 ? -10.634 -3.443 16.688 1.00 93.75 92 ASP A N 1
ATOM 733 C CA . ASP A 1 92 ? -9.570 -4.446 16.775 1.00 93.75 92 ASP A CA 1
ATOM 734 C C . ASP A 1 92 ? -9.157 -4.923 15.380 1.00 93.75 92 ASP A C 1
ATOM 736 O O . ASP A 1 92 ? -7.964 -4.971 15.068 1.00 93.75 92 ASP A O 1
ATOM 740 N N . GLU A 1 93 ? -10.131 -5.179 14.502 1.00 95.38 93 GLU A N 1
ATOM 741 C CA . GLU A 1 93 ? -9.843 -5.517 13.105 1.00 95.38 93 GLU A CA 1
ATOM 742 C C . GLU A 1 93 ? -9.286 -4.314 12.332 1.00 95.38 93 GLU A C 1
ATOM 744 O O . GLU A 1 93 ? -8.367 -4.491 11.538 1.00 95.38 93 GLU A O 1
ATOM 749 N N . VAL A 1 94 ? -9.722 -3.080 12.619 1.00 93.75 94 VAL A N 1
ATOM 750 C CA . VAL A 1 94 ? -9.106 -1.870 12.034 1.00 93.75 94 VAL A CA 1
ATOM 751 C C . VAL A 1 94 ? -7.613 -1.806 12.356 1.00 93.75 94 VAL A C 1
ATOM 753 O O . VAL A 1 94 ? -6.796 -1.623 11.455 1.00 93.75 94 VAL A O 1
ATOM 756 N N . LYS A 1 95 ? -7.224 -1.996 13.623 1.00 93.31 95 LYS A N 1
ATOM 757 C CA . LYS A 1 95 ? -5.805 -2.007 14.018 1.00 93.31 95 LYS A CA 1
ATOM 758 C C . LYS A 1 95 ? -5.034 -3.114 13.311 1.00 93.31 95 LYS A C 1
ATOM 760 O O . LYS A 1 95 ? -3.948 -2.873 12.791 1.00 93.31 95 LYS A O 1
ATOM 765 N N . ARG A 1 96 ? -5.607 -4.316 13.257 1.00 94.88 96 ARG A N 1
ATOM 766 C CA . ARG A 1 96 ? -4.990 -5.460 12.585 1.00 94.88 96 ARG A CA 1
ATOM 767 C C . ARG A 1 96 ? -4.771 -5.195 11.096 1.00 94.88 96 ARG A C 1
ATOM 769 O O . ARG A 1 96 ? -3.672 -5.425 10.600 1.00 94.88 96 ARG A O 1
ATOM 776 N N . VAL A 1 97 ? -5.784 -4.701 10.388 1.00 95.38 97 VAL A N 1
ATOM 777 C CA . VAL A 1 97 ? -5.688 -4.412 8.952 1.00 95.38 97 VAL A CA 1
ATOM 778 C C . VAL A 1 97 ? -4.673 -3.305 8.679 1.00 95.38 97 VAL A C 1
ATOM 780 O O . VAL A 1 97 ? -3.884 -3.434 7.749 1.00 95.38 97 VAL A O 1
ATOM 783 N N . ARG A 1 98 ? -4.599 -2.271 9.524 1.00 94.56 98 ARG A N 1
ATOM 784 C CA . ARG A 1 98 ? -3.569 -1.225 9.409 1.00 94.56 98 ARG A CA 1
ATOM 785 C C . ARG A 1 98 ? -2.151 -1.795 9.495 1.00 94.56 98 ARG A C 1
ATOM 787 O O . ARG A 1 98 ? -1.314 -1.444 8.671 1.00 94.56 98 ARG A O 1
ATOM 794 N N . VAL A 1 99 ? -1.895 -2.729 10.414 1.00 94.31 99 VAL A N 1
ATOM 795 C CA . VAL A 1 99 ? -0.600 -3.433 10.489 1.00 94.31 99 VAL A CA 1
ATOM 796 C C . VAL A 1 99 ? -0.322 -4.223 9.206 1.00 94.31 99 VAL A C 1
ATOM 798 O O . VAL A 1 99 ? 0.771 -4.127 8.656 1.00 94.31 99 VAL A O 1
ATOM 801 N N . LEU A 1 100 ? -1.315 -4.946 8.678 1.00 95.31 100 LEU A N 1
ATOM 802 C CA . LEU A 1 100 ? -1.164 -5.708 7.432 1.00 95.31 100 LEU A CA 1
ATOM 803 C C . LEU A 1 100 ? -0.901 -4.811 6.212 1.00 95.31 100 LEU A C 1
ATOM 805 O O . LEU A 1 100 ? -0.172 -5.215 5.304 1.00 95.31 100 LEU A O 1
ATOM 809 N N . ILE A 1 101 ? -1.470 -3.603 6.184 1.00 95.44 101 ILE A N 1
ATOM 810 C CA . ILE A 1 101 ? -1.193 -2.599 5.150 1.00 95.44 101 ILE A CA 1
ATOM 811 C C . ILE A 1 101 ? 0.268 -2.156 5.230 1.00 95.44 101 ILE A C 1
ATOM 813 O O . ILE A 1 101 ? 0.944 -2.139 4.203 1.00 95.44 101 ILE A O 1
ATOM 817 N N . VAL A 1 102 ? 0.779 -1.868 6.432 1.00 94.12 102 VAL A N 1
ATOM 818 C CA . VAL A 1 102 ? 2.192 -1.505 6.630 1.00 94.12 102 VAL A CA 1
ATOM 819 C C . VAL A 1 102 ? 3.118 -2.638 6.186 1.00 94.12 102 VAL A C 1
ATOM 821 O O . VAL A 1 102 ? 4.057 -2.393 5.433 1.00 94.12 102 VAL A O 1
ATOM 824 N N . GLU A 1 103 ? 2.837 -3.882 6.582 1.00 92.88 103 GLU A N 1
ATOM 825 C CA . GLU A 1 103 ? 3.622 -5.049 6.154 1.00 92.88 103 GLU A CA 1
ATOM 826 C C . GLU A 1 103 ? 3.619 -5.214 4.629 1.00 92.88 103 GLU A C 1
ATOM 828 O O . GLU A 1 103 ? 4.660 -5.455 4.022 1.00 92.88 103 GLU A O 1
ATOM 833 N N . THR A 1 104 ? 2.459 -5.044 3.990 1.00 92.81 104 THR A N 1
ATOM 834 C CA . THR A 1 104 ? 2.337 -5.165 2.530 1.00 92.81 104 THR A CA 1
ATOM 835 C C . THR A 1 104 ? 3.060 -4.016 1.816 1.00 92.81 104 THR A C 1
ATOM 837 O O . THR A 1 104 ? 3.697 -4.236 0.787 1.00 92.81 104 THR A O 1
ATOM 840 N N . ALA A 1 105 ? 3.022 -2.797 2.362 1.00 91.50 105 ALA A N 1
ATOM 841 C CA . ALA A 1 105 ? 3.775 -1.659 1.838 1.00 91.50 105 ALA A CA 1
ATOM 842 C C . ALA A 1 105 ? 5.298 -1.871 1.955 1.00 91.50 105 ALA A C 1
ATOM 844 O O . ALA A 1 105 ? 6.034 -1.571 1.012 1.00 91.50 105 ALA A O 1
ATOM 845 N N . ASP A 1 106 ? 5.772 -2.445 3.065 1.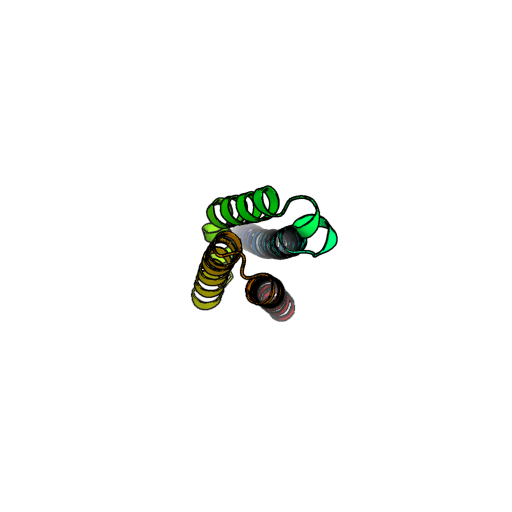00 89.94 106 ASP A N 1
ATOM 846 C CA . ASP A 1 106 ? 7.185 -2.802 3.240 1.00 89.94 106 ASP A CA 1
ATOM 847 C C . ASP A 1 106 ? 7.615 -3.924 2.279 1.00 89.94 106 ASP A C 1
ATOM 849 O O . ASP A 1 106 ? 8.677 -3.841 1.662 1.00 89.94 106 ASP A O 1
ATOM 853 N N . GLU A 1 107 ? 6.771 -4.939 2.058 1.00 88.06 107 GLU A N 1
ATOM 854 C CA . GLU A 1 107 ? 7.019 -5.983 1.053 1.00 88.06 107 GLU A CA 1
ATOM 855 C C . GLU A 1 107 ? 7.171 -5.393 -0.359 1.00 88.06 107 GLU A C 1
ATOM 857 O O . GLU A 1 107 ? 8.116 -5.747 -1.070 1.00 88.06 107 GLU A O 1
ATOM 862 N N . ILE A 1 108 ? 6.292 -4.460 -0.741 1.00 87.69 108 ILE A N 1
ATOM 863 C CA . ILE A 1 108 ? 6.347 -3.733 -2.019 1.00 87.69 108 ILE A CA 1
ATOM 864 C C . ILE A 1 108 ? 7.671 -2.966 -2.161 1.00 87.69 108 ILE A C 1
ATOM 866 O O . ILE A 1 108 ? 8.361 -3.094 -3.173 1.00 87.69 108 ILE A O 1
ATOM 870 N N . SER A 1 109 ? 8.054 -2.213 -1.128 1.00 86.38 109 SER A N 1
ATOM 871 C CA . SER A 1 109 ? 9.317 -1.463 -1.075 1.00 86.38 109 SER A CA 1
ATOM 872 C C . SER A 1 109 ? 10.541 -2.385 -1.175 1.00 86.38 109 SER A C 1
ATOM 874 O O . SER A 1 109 ? 11.484 -2.138 -1.935 1.00 86.38 109 SER A O 1
ATOM 876 N N . ARG A 1 11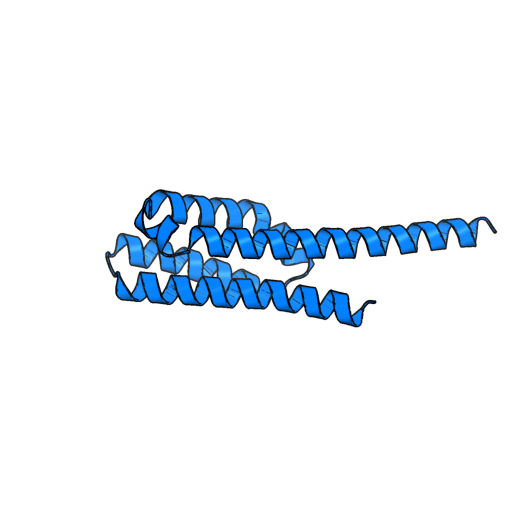0 ? 10.521 -3.513 -0.458 1.00 82.06 110 ARG A N 1
ATOM 877 C CA . ARG A 1 110 ? 11.625 -4.479 -0.427 1.00 82.06 110 ARG A CA 1
ATOM 878 C C . ARG A 1 110 ? 11.835 -5.179 -1.768 1.00 82.06 110 ARG A C 1
ATOM 880 O O . ARG A 1 110 ? 12.985 -5.387 -2.154 1.00 82.06 110 ARG A O 1
ATOM 887 N N . LEU A 1 111 ? 10.762 -5.547 -2.472 1.00 77.81 111 LEU A N 1
ATOM 888 C CA . LEU A 1 111 ? 10.851 -6.170 -3.801 1.00 77.81 111 LEU A CA 1
ATOM 889 C C . LEU A 1 111 ? 11.537 -5.248 -4.816 1.00 77.81 111 LEU A C 1
ATOM 891 O O . LEU A 1 111 ? 12.349 -5.704 -5.626 1.00 77.81 111 LEU A O 1
ATOM 895 N N . GLU A 1 112 ? 11.280 -3.948 -4.723 1.00 76.38 112 GLU A N 1
ATOM 896 C CA . GLU A 1 112 ? 11.918 -2.960 -5.586 1.00 76.38 112 GLU A CA 1
ATOM 897 C C . GLU A 1 112 ? 13.398 -2.754 -5.226 1.00 76.38 112 GLU A C 1
ATOM 899 O O . GLU A 1 112 ? 14.256 -2.741 -6.110 1.00 76.38 112 GLU A O 1
ATOM 904 N N . ARG A 1 113 ? 13.741 -2.687 -3.931 1.00 71.44 113 ARG A N 1
ATOM 905 C CA . ARG A 1 113 ? 15.148 -2.621 -3.487 1.00 71.44 113 ARG A CA 1
ATOM 906 C C . ARG A 1 113 ? 15.952 -3.840 -3.928 1.00 71.44 113 ARG A C 1
ATOM 908 O O . ARG A 1 113 ? 17.056 -3.679 -4.436 1.00 71.44 113 ARG A O 1
ATOM 915 N N . PHE A 1 114 ? 15.387 -5.040 -3.800 1.00 60.31 114 PHE A N 1
ATOM 916 C CA . PHE A 1 114 ? 16.026 -6.267 -4.280 1.00 60.31 114 PHE A CA 1
ATOM 917 C C . PHE A 1 114 ? 16.236 -6.244 -5.800 1.00 60.31 114 PHE A C 1
ATOM 919 O O . PHE A 1 114 ? 17.259 -6.716 -6.295 1.00 60.31 114 PHE A O 1
ATOM 926 N N . SER A 1 115 ? 15.295 -5.674 -6.553 1.00 63.81 115 SER A N 1
ATOM 927 C CA . SER A 1 115 ? 15.443 -5.506 -8.001 1.00 63.81 115 SER A CA 1
ATOM 928 C C . SER A 1 115 ? 16.588 -4.545 -8.337 1.00 63.81 115 SER A C 1
ATOM 930 O O . SER A 1 115 ? 17.403 -4.855 -9.202 1.00 63.81 115 SER A O 1
ATOM 932 N N . LEU A 1 116 ? 16.715 -3.429 -7.611 1.00 64.19 116 LEU A N 1
ATOM 933 C CA . LEU A 1 116 ? 17.810 -2.465 -7.777 1.00 64.19 116 LEU A CA 1
ATOM 934 C C . LEU A 1 116 ? 19.183 -3.039 -7.406 1.00 64.19 116 LEU A C 1
ATOM 936 O O . LEU A 1 116 ? 20.136 -2.858 -8.159 1.00 64.19 116 LEU A O 1
ATOM 940 N N . GLU A 1 117 ? 19.287 -3.736 -6.272 1.00 65.94 117 GLU A N 1
ATOM 941 C CA . GLU A 1 117 ? 20.545 -4.319 -5.783 1.00 65.94 117 GLU A CA 1
ATOM 942 C C . GLU A 1 117 ? 21.083 -5.436 -6.684 1.00 65.94 117 GLU A C 1
ATOM 944 O O . GLU A 1 117 ? 22.291 -5.626 -6.746 1.00 65.94 117 GLU A O 1
ATOM 949 N N . ASN A 1 118 ? 20.214 -6.171 -7.386 1.00 60.84 118 ASN A N 1
ATOM 950 C CA . ASN A 1 118 ? 20.643 -7.221 -8.317 1.00 60.84 118 ASN A CA 1
ATOM 951 C C . ASN A 1 118 ? 20.879 -6.725 -9.753 1.00 60.84 118 ASN A C 1
ATOM 953 O O . ASN A 1 118 ? 21.476 -7.449 -10.551 1.00 60.84 118 ASN A O 1
ATOM 957 N N . LEU A 1 119 ? 20.363 -5.546 -10.115 1.00 59.09 119 LEU A N 1
ATOM 958 C CA . LEU A 1 119 ? 20.537 -4.954 -11.448 1.00 59.09 119 LEU A CA 1
ATOM 959 C C . LEU A 1 119 ? 21.807 -4.096 -11.570 1.00 59.09 119 LEU A C 1
ATOM 961 O O . LEU A 1 119 ? 22.271 -3.887 -12.695 1.00 59.09 119 LEU A O 1
ATOM 965 N N . LEU A 1 120 ? 22.335 -3.587 -10.452 1.00 51.56 120 LEU A N 1
ATOM 966 C CA . LEU A 1 120 ? 23.568 -2.789 -10.360 1.00 51.56 120 LEU A CA 1
ATOM 967 C C . LEU A 1 120 ? 24.782 -3.656 -10.007 1.00 51.56 120 LEU A C 1
ATOM 969 O O . LEU A 1 120 ? 25.863 -3.370 -10.574 1.00 51.56 120 LEU A O 1
#

Foldseek 3Di:
DVVVVVVVVVVVVVVVVLVVLLVVLLVLLVLLLQLLPPVNCVVPVPVSLVCNVVSLVVCLVSLCVQDDPVLNVQLVVLSVQLVVCVVVVPVVSNNVSSVVNNVSSVVSSVSSVVVVVVVD

pLDDT: mean 87.39, std 8.97, range [51.56, 97.19]

Secondary structure (DSSP, 8-state):
-HHHHHHHHHHHHHHHHHHHHHHHHHHHHHHHHHHT-HHHHHH-HHHHHHHHHHHHHHHHHHHTTTS-HHHHHHHHHHHHHHHHHHHTT-HHHHHHHHHHHHHHHHHHHHHHHHHHHHH-

Sequence (120 aa):
MRSFIITSLLFTCVLCVIFFNGNYINSSAEYIVECVEDAHFEADPVGSIERLESFWKENQAKVGLSVGYKELDRMSDLIIDLRTYFELGNSDEVKRVRVLIVETADEISRLERFSLENLL

Radius of gyration: 17.75 Å; chains: 1; bounding box: 50×23×51 Å